Protein AF-A0A0N4XMY0-F1 (afdb_monomer)

Radius of gyration: 14.72 Å; Cα contacts (8 Å, |Δi|>4): 145; chains: 1; bounding box: 39×37×35 Å

Solvent-accessible surface area (backbone atoms only — not comparable to full-atom values): 5861 Å² total; per-residue (Å²): 85,73,49,40,78,70,62,75,38,71,77,43,34,54,68,71,56,50,54,47,48,36,72,75,73,44,93,45,56,68,55,31,48,50,52,70,39,57,55,39,26,57,60,66,52,76,47,80,48,73,47,90,55,91,67,43,34,35,41,39,36,29,46,37,76,30,60,78,46,79,50,62,38,32,90,84,42,88,88,61,20,90,58,84,89,86,85,92,67,65,89,92,55,86,89,130

Mean predicted aligned error: 4.74 Å

Secondary structure (DSSP, 8-state):
-HHHHTTSSTT-B-HHHHHHHHHHH--SHHHHHHHHHHS-BSS-EEEEEE-SSTT-EEEEEEETTEEEEEEE--SS-TTTTT----SSS-TTS---

pLDDT: mean 90.7, std 9.58, range [59.78, 98.38]

Organism: Nippostrongylus brasiliensis (NCBI:txid27835)

Nearest PDB structures (foldseek):
  6dy2-assembly2_D  TM=9.554E-01  e=3.018E-07  Cavia porcellus
  6dxz-assembly1_B  TM=9.532E-01  e=5.701E-07  Oryctolagus cuniculus
  6dxx-assembly3_F  TM=9.431E-01  e=5.701E-07  Homo sapiens
  6dxw-assembly4_D  TM=9.863E-01  e=1.223E-06  Homo sapiens
  6dxy-assembly2_D  TM=9.472E-01  e=9.481E-07  Mus musculus

Structure (mmCIF, N/CA/C/O backbone):
data_AF-A0A0N4XMY0-F1
#
_entry.id   AF-A0A0N4XMY0-F1
#
loop_
_atom_site.group_PDB
_atom_site.id
_atom_site.type_symbol
_atom_site.label_atom_id
_atom_site.label_alt_id
_atom_site.label_comp_id
_atom_site.label_asym_id
_atom_site.label_entity_id
_atom_site.label_seq_id
_atom_site.pdbx_PDB_ins_code
_atom_site.Cartn_x
_atom_site.Cartn_y
_atom_site.Cartn_z
_atom_site.occupancy
_atom_site.B_iso_or_equiv
_atom_site.auth_seq_id
_atom_site.auth_comp_id
_atom_site.auth_asym_id
_atom_site.auth_atom_id
_atom_site.pdbx_PDB_model_num
ATOM 1 N N . MET A 1 1 ? -17.313 -5.268 11.761 1.00 59.78 1 MET A N 1
ATOM 2 C CA . MET A 1 1 ? -18.652 -4.630 11.613 1.00 59.78 1 MET A CA 1
ATOM 3 C C . MET A 1 1 ? -19.471 -4.580 12.910 1.00 59.78 1 MET A C 1
ATOM 5 O O . MET A 1 1 ? -19.671 -3.475 13.388 1.00 59.78 1 MET A O 1
ATOM 9 N N . TYR A 1 2 ? -19.927 -5.696 13.511 1.00 67.69 2 TYR A N 1
ATOM 10 C CA . TYR A 1 2 ? -20.749 -5.657 14.749 1.00 67.69 2 TYR A CA 1
ATOM 11 C C . TYR A 1 2 ? -20.119 -4.804 15.866 1.00 67.69 2 TYR A C 1
ATOM 13 O O . TYR A 1 2 ? -20.758 -3.890 16.372 1.00 67.69 2 TYR A O 1
ATOM 21 N N . ARG A 1 3 ? -18.830 -5.025 16.159 1.00 67.38 3 ARG A N 1
ATOM 22 C CA . ARG A 1 3 ? -18.064 -4.267 17.164 1.00 67.38 3 ARG A CA 1
ATOM 23 C C . ARG A 1 3 ? -17.994 -2.756 16.891 1.00 67.38 3 ARG A C 1
ATOM 25 O O . ARG A 1 3 ? -18.066 -1.979 17.834 1.00 67.38 3 ARG A O 1
ATOM 32 N N . TRP A 1 4 ? -17.910 -2.334 15.628 1.00 69.06 4 TRP A N 1
ATOM 33 C CA . TRP A 1 4 ? -17.980 -0.918 15.236 1.00 69.06 4 TRP A CA 1
ATOM 34 C C . TRP A 1 4 ? -19.374 -0.338 15.503 1.00 69.06 4 TRP A C 1
ATOM 36 O O . TRP A 1 4 ? -19.501 0.702 16.139 1.00 69.06 4 TRP A O 1
ATOM 46 N N . MET A 1 5 ? -20.429 -1.067 15.121 1.00 69.12 5 MET A N 1
ATOM 47 C CA . MET A 1 5 ? -21.822 -0.658 15.345 1.00 69.12 5 MET A CA 1
ATOM 48 C C . MET A 1 5 ? -22.189 -0.565 16.837 1.00 69.12 5 MET A C 1
ATOM 50 O O . MET A 1 5 ? -23.027 0.250 17.208 1.00 69.12 5 MET A O 1
ATOM 54 N N . THR A 1 6 ? -21.550 -1.359 17.701 1.00 79.75 6 THR A N 1
ATOM 55 C CA . THR A 1 6 ? -21.694 -1.274 19.165 1.00 79.75 6 THR A CA 1
ATOM 56 C C . THR A 1 6 ? -20.688 -0.325 19.834 1.00 79.75 6 THR A C 1
ATOM 58 O O . THR A 1 6 ? -20.588 -0.333 21.058 1.00 79.75 6 THR A O 1
ATOM 61 N N . GLY A 1 7 ? -19.896 0.443 19.075 1.00 68.31 7 GLY A N 1
ATOM 62 C CA . GLY A 1 7 ? -18.907 1.388 19.617 1.00 68.31 7 GLY A CA 1
ATOM 63 C C . GLY A 1 7 ? -17.692 0.756 20.318 1.00 68.31 7 GLY A C 1
ATOM 64 O O . GLY A 1 7 ? -16.973 1.450 21.026 1.00 68.31 7 GLY A O 1
ATOM 65 N N . LEU A 1 8 ? -17.449 -0.547 20.133 1.00 69.56 8 LEU A N 1
ATOM 66 C CA . LEU A 1 8 ? -16.307 -1.287 20.700 1.00 69.56 8 LEU A CA 1
ATOM 67 C C . LEU A 1 8 ? -15.037 -1.212 19.833 1.00 69.56 8 LEU A C 1
ATOM 69 O O . LEU A 1 8 ? -13.967 -1.609 20.288 1.00 69.56 8 LEU A O 1
ATOM 73 N N . GLU A 1 9 ? -15.166 -0.766 18.583 1.00 68.69 9 GLU A N 1
ATOM 74 C CA . GLU A 1 9 ? -14.069 -0.489 17.641 1.00 68.69 9 GLU A CA 1
ATOM 75 C C . GLU A 1 9 ? -14.394 0.794 16.845 1.00 68.69 9 GLU A C 1
ATOM 77 O O . GLU A 1 9 ? -14.647 0.713 15.641 1.00 68.69 9 GLU A O 1
ATOM 82 N N . PRO A 1 10 ? -14.478 1.974 17.494 1.00 66.56 10 PRO A N 1
ATOM 83 C CA . PRO A 1 10 ? -14.894 3.214 16.829 1.00 66.56 10 PRO A CA 1
ATOM 84 C C . PRO A 1 10 ? -13.883 3.687 15.772 1.00 66.56 10 PRO A C 1
ATOM 86 O O . PRO A 1 10 ? -14.284 4.242 14.751 1.00 66.56 10 PRO A O 1
ATOM 89 N N . ASP A 1 11 ? -12.595 3.405 15.983 1.00 70.31 11 ASP A N 1
ATOM 90 C CA . ASP A 1 11 ? -11.485 3.862 15.134 1.00 70.31 11 ASP A CA 1
ATOM 91 C C . ASP A 1 11 ? -11.288 3.012 13.863 1.00 70.31 11 ASP A C 1
ATOM 93 O O . ASP A 1 11 ? -10.466 3.337 13.006 1.00 70.31 11 ASP A O 1
ATOM 97 N N . GLY A 1 12 ? -12.029 1.906 13.724 1.00 76.50 12 GLY A N 1
ATOM 98 C CA . GLY A 1 12 ? -11.943 1.029 12.559 1.00 76.50 12 GLY A CA 1
ATOM 99 C C . GLY A 1 12 ? -12.584 1.663 11.325 1.00 76.50 12 GLY A C 1
ATOM 100 O O . GLY A 1 12 ? -13.802 1.846 11.275 1.00 76.50 12 GLY A O 1
ATOM 101 N N . LYS A 1 13 ? -11.783 1.951 10.292 1.00 83.12 13 LYS A N 1
ATOM 102 C CA . LYS A 1 13 ? -12.284 2.530 9.039 1.00 83.12 13 LYS A CA 1
ATOM 103 C C . LYS A 1 13 ? -12.851 1.483 8.079 1.00 83.12 13 LYS A C 1
ATOM 105 O O . LYS A 1 13 ? -12.409 0.334 8.011 1.00 83.12 13 LYS A O 1
ATOM 110 N N . TRP A 1 14 ? -13.824 1.908 7.277 1.00 88.44 14 TRP A N 1
ATOM 111 C CA . TRP A 1 14 ? -14.270 1.153 6.108 1.00 88.44 14 TRP A CA 1
ATOM 112 C C . TRP A 1 14 ? -13.219 1.267 5.006 1.00 88.44 14 TRP A C 1
ATOM 114 O O . TRP A 1 14 ? -12.762 2.366 4.704 1.00 88.44 14 TRP A O 1
ATOM 124 N N . MET A 1 15 ? -12.857 0.144 4.388 1.00 92.38 15 MET A N 1
ATOM 125 C CA . MET A 1 15 ? -11.707 0.047 3.483 1.00 92.38 15 MET A CA 1
ATOM 126 C C . MET A 1 15 ? -11.819 1.012 2.290 1.00 92.38 15 MET A C 1
ATOM 128 O O . MET A 1 15 ? -10.862 1.705 1.970 1.00 92.38 15 MET A O 1
ATOM 132 N N . SER A 1 16 ? -13.010 1.154 1.700 1.00 91.31 16 SER A N 1
ATOM 133 C CA . SER A 1 16 ? -13.260 2.104 0.605 1.00 91.31 16 SER A CA 1
ATOM 134 C C . SER A 1 16 ? -13.186 3.577 1.028 1.00 91.31 16 SER A C 1
ATOM 136 O O . SER A 1 16 ? -12.759 4.410 0.230 1.00 91.31 16 SER A O 1
ATOM 138 N N . TRP A 1 17 ? -13.565 3.917 2.266 1.00 93.31 17 TRP A N 1
ATOM 139 C CA . TRP A 1 17 ? -13.371 5.271 2.799 1.00 93.31 17 TRP A CA 1
ATOM 140 C C . TRP A 1 17 ? -11.906 5.541 3.126 1.00 93.31 17 TRP A C 1
ATOM 142 O O . TRP A 1 17 ? -11.426 6.609 2.771 1.00 93.31 17 TRP A O 1
ATOM 152 N N . LEU A 1 18 ? -11.179 4.561 3.670 1.00 94.38 18 LEU A N 1
ATOM 153 C CA . LEU A 1 18 ? -9.733 4.667 3.856 1.00 94.38 18 LEU A CA 1
ATOM 154 C C . LEU A 1 18 ? -9.019 4.900 2.513 1.00 94.38 18 LEU A C 1
ATOM 156 O O . LEU A 1 18 ? -8.236 5.834 2.404 1.00 94.38 18 LEU A O 1
ATOM 160 N N . THR A 1 19 ? -9.342 4.137 1.459 1.00 96.00 19 THR A N 1
ATOM 161 C CA . THR A 1 19 ? -8.796 4.385 0.109 1.00 96.00 19 THR A CA 1
ATOM 162 C C . THR A 1 19 ? -9.142 5.783 -0.407 1.00 96.00 19 THR A C 1
ATOM 164 O O . THR A 1 19 ? -8.288 6.447 -0.990 1.00 96.00 19 THR A O 1
ATOM 167 N N . ARG A 1 20 ? -10.378 6.251 -0.190 1.00 97.06 20 ARG A N 1
ATOM 168 C CA . ARG A 1 20 ? -10.794 7.605 -0.576 1.00 97.06 20 ARG A CA 1
ATOM 169 C C . ARG A 1 20 ? -9.962 8.669 0.143 1.00 97.06 20 ARG A C 1
ATOM 171 O O . ARG A 1 20 ? -9.419 9.540 -0.521 1.00 97.06 20 ARG A O 1
ATOM 178 N N . GLU A 1 21 ? -9.839 8.587 1.465 1.00 96.19 21 GLU A N 1
ATOM 179 C CA . GLU A 1 21 ? -9.043 9.525 2.264 1.00 96.19 21 GLU A CA 1
ATOM 180 C C . GLU A 1 21 ? -7.566 9.497 1.856 1.00 96.19 21 GLU A C 1
ATOM 182 O O . GLU A 1 21 ? -6.964 10.558 1.714 1.00 96.19 21 GLU A O 1
ATOM 187 N N . THR A 1 22 ? -7.002 8.311 1.578 1.00 97.25 22 THR A N 1
ATOM 188 C CA . THR A 1 22 ? -5.643 8.177 1.035 1.00 97.25 22 THR A CA 1
ATOM 189 C C . THR A 1 22 ? -5.461 9.024 -0.226 1.00 97.25 22 THR A C 1
ATOM 191 O O . THR A 1 22 ? -4.499 9.781 -0.321 1.00 97.25 22 THR A O 1
ATOM 194 N N . LEU A 1 23 ? -6.388 8.902 -1.182 1.00 97.06 23 LEU A N 1
ATOM 195 C CA . LEU A 1 23 ? -6.332 9.588 -2.476 1.00 97.06 23 LEU A CA 1
ATOM 196 C C . LEU A 1 23 ? -6.710 11.079 -2.400 1.00 97.06 23 LEU A C 1
ATOM 198 O O . LEU A 1 23 ? -6.316 11.844 -3.274 1.00 97.06 23 LEU A O 1
ATOM 202 N N . GLU A 1 24 ? -7.478 11.495 -1.389 1.00 97.88 24 GLU A N 1
ATOM 203 C CA . GLU A 1 24 ? -7.876 12.896 -1.182 1.00 97.88 24 GLU A CA 1
ATOM 204 C C . GLU A 1 24 ? -6.849 13.712 -0.376 1.00 97.88 24 GLU A C 1
ATOM 206 O O . GLU A 1 24 ? -6.813 14.933 -0.528 1.00 97.88 24 GLU A O 1
ATOM 211 N N . GLN A 1 25 ? -6.050 13.083 0.498 1.00 9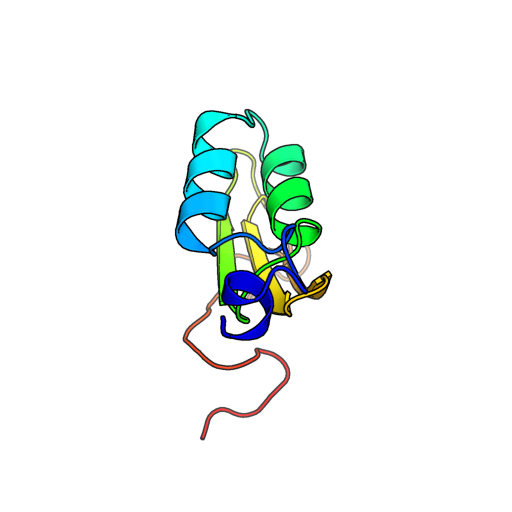7.69 25 GLN A N 1
ATOM 212 C CA . GLN A 1 25 ? -5.259 13.797 1.517 1.00 97.69 25 GLN A CA 1
ATOM 213 C C . GLN A 1 25 ? -3.734 13.673 1.373 1.00 97.69 25 GLN A C 1
ATOM 215 O O . GLN A 1 25 ? -3.022 14.567 1.832 1.00 97.69 25 GLN A O 1
ATOM 220 N N . PHE A 1 26 ? -3.215 12.609 0.752 1.00 97.62 26 PHE A N 1
ATOM 221 C CA . PHE A 1 26 ? -1.771 12.345 0.692 1.00 97.62 26 PHE A CA 1
ATOM 222 C C . PHE A 1 26 ? -1.224 12.523 -0.725 1.00 97.62 26 PHE A C 1
ATOM 224 O O . PHE A 1 26 ? -1.836 12.097 -1.701 1.00 97.62 26 PHE A O 1
ATOM 231 N N . ASN A 1 27 ? -0.056 13.162 -0.836 1.00 96.69 27 ASN A N 1
ATOM 232 C CA . ASN A 1 27 ? 0.481 13.626 -2.121 1.00 96.69 27 ASN A CA 1
ATOM 233 C C . ASN A 1 27 ? 1.676 12.799 -2.615 1.00 96.69 27 ASN A C 1
ATOM 235 O O . ASN A 1 27 ? 2.088 12.944 -3.766 1.00 96.69 27 ASN A O 1
ATOM 239 N N . THR A 1 28 ? 2.242 11.934 -1.771 1.00 97.88 28 THR A N 1
ATOM 240 C CA . THR A 1 28 ? 3.364 11.060 -2.132 1.00 97.88 28 THR A CA 1
ATOM 241 C C . THR A 1 28 ? 3.016 9.583 -1.966 1.00 97.88 28 THR A C 1
ATOM 243 O O . THR A 1 28 ? 2.226 9.197 -1.102 1.00 97.88 28 THR A O 1
ATOM 246 N N . TYR A 1 29 ? 3.660 8.728 -2.767 1.00 97.88 29 TYR A N 1
ATOM 247 C CA . TYR A 1 29 ? 3.536 7.271 -2.652 1.00 97.88 29 TYR A CA 1
ATOM 248 C C . TYR A 1 29 ? 3.903 6.765 -1.248 1.00 97.88 29 TYR A C 1
ATOM 250 O O . TYR A 1 29 ? 3.229 5.881 -0.728 1.00 97.88 29 TYR A O 1
ATOM 258 N N . ALA A 1 30 ? 4.934 7.342 -0.619 1.00 97.88 30 ALA A N 1
ATOM 259 C CA . ALA A 1 30 ? 5.377 6.954 0.719 1.00 97.88 30 ALA A CA 1
ATOM 260 C C . ALA A 1 30 ? 4.310 7.236 1.791 1.00 97.88 30 ALA A C 1
ATOM 262 O O . ALA A 1 30 ? 3.952 6.328 2.537 1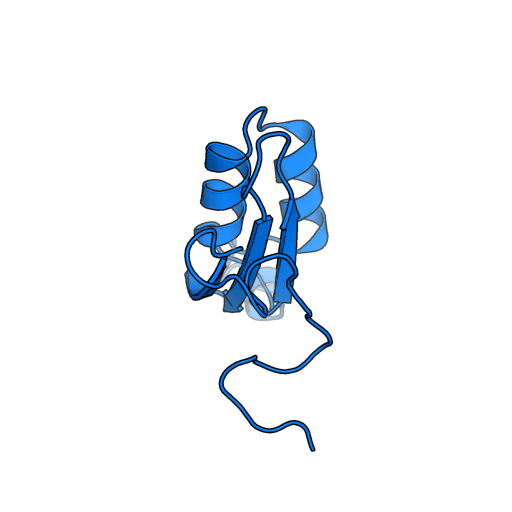.00 97.88 30 ALA A O 1
ATOM 263 N N . GLU A 1 31 ? 3.753 8.449 1.822 1.00 97.88 31 GLU A N 1
ATOM 264 C CA . GLU A 1 31 ? 2.696 8.819 2.773 1.00 97.88 31 GLU A CA 1
ATOM 265 C C . GLU A 1 31 ? 1.412 8.008 2.543 1.00 97.88 31 GLU A C 1
ATOM 267 O O . GLU A 1 31 ? 0.827 7.473 3.486 1.00 97.88 31 GLU A O 1
ATOM 272 N N . ALA A 1 32 ? 0.989 7.870 1.280 1.00 98.12 32 ALA A N 1
ATOM 273 C CA . ALA A 1 32 ? -0.199 7.104 0.914 1.00 98.12 32 ALA A CA 1
ATOM 274 C C . ALA A 1 32 ? -0.067 5.630 1.328 1.00 98.12 32 ALA A C 1
ATOM 276 O O . ALA A 1 32 ? -0.999 5.044 1.885 1.00 98.12 32 ALA A O 1
ATOM 277 N N . LYS A 1 33 ? 1.117 5.045 1.109 1.00 97.69 33 LYS A N 1
ATOM 278 C CA . LYS A 1 33 ? 1.472 3.696 1.550 1.00 97.69 33 LYS A CA 1
ATOM 279 C C . LYS A 1 33 ? 1.437 3.571 3.068 1.00 97.69 33 LYS A C 1
ATOM 281 O O . LYS A 1 33 ? 0.812 2.644 3.570 1.00 97.69 33 LYS A O 1
ATOM 286 N N . GLU A 1 34 ? 2.062 4.492 3.797 1.00 96.81 34 GLU A N 1
ATOM 287 C CA . GLU A 1 34 ? 2.095 4.465 5.261 1.00 96.81 34 GLU A CA 1
ATOM 288 C C . GLU A 1 34 ? 0.682 4.566 5.862 1.00 96.81 34 GLU A C 1
ATOM 290 O O . GLU A 1 34 ? 0.326 3.787 6.752 1.00 96.81 34 GLU A O 1
ATOM 295 N N . HIS A 1 35 ? -0.173 5.435 5.308 1.00 95.81 35 HIS A N 1
ATOM 296 C CA . HIS A 1 35 ? -1.572 5.544 5.722 1.00 95.81 35 HIS A CA 1
ATOM 297 C C . HIS A 1 35 ? -2.368 4.258 5.449 1.00 95.81 35 HIS A C 1
ATOM 299 O O . HIS A 1 35 ? -3.111 3.789 6.319 1.00 95.81 35 HIS A O 1
ATOM 305 N N . LEU A 1 36 ? -2.180 3.645 4.274 1.00 96.19 36 LEU A N 1
ATOM 306 C CA . LEU A 1 36 ? -2.811 2.369 3.922 1.00 96.19 36 LEU A CA 1
ATOM 307 C C . LEU A 1 36 ? -2.266 1.183 4.729 1.00 96.19 36 LEU A C 1
ATOM 309 O O . LEU A 1 36 ? -3.011 0.228 4.942 1.00 96.19 36 LEU A O 1
ATOM 313 N N . MET A 1 37 ? -1.017 1.226 5.203 1.00 95.44 37 MET A N 1
ATOM 314 C CA . MET A 1 37 ? -0.386 0.154 5.987 1.00 95.44 37 MET A CA 1
ATOM 315 C C . MET A 1 37 ? -0.821 0.132 7.457 1.00 95.44 37 MET A C 1
ATOM 317 O O . MET A 1 37 ? -0.998 -0.952 8.018 1.00 95.44 37 MET A O 1
ATOM 321 N N . ASN A 1 38 ? -0.994 1.311 8.063 1.00 93.19 38 ASN A N 1
ATOM 322 C CA . ASN A 1 38 ? -1.077 1.460 9.520 1.00 93.19 38 ASN A CA 1
ATOM 323 C C . ASN A 1 38 ? -2.477 1.822 10.051 1.00 93.19 38 ASN A C 1
ATOM 325 O O . ASN A 1 38 ? -2.735 1.655 11.241 1.00 93.19 38 ASN A O 1
ATOM 329 N N . THR A 1 39 ? -3.404 2.293 9.208 1.00 91.94 39 THR A N 1
ATOM 330 C CA . THR A 1 39 ? -4.752 2.678 9.673 1.00 91.94 39 THR A CA 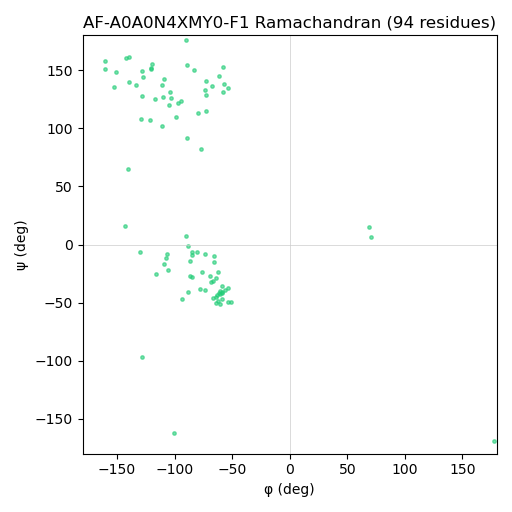1
ATOM 331 C C . THR A 1 39 ? -5.612 1.447 10.015 1.00 91.94 39 THR A C 1
ATOM 333 O O . THR A 1 39 ? -5.730 0.553 9.165 1.00 91.94 39 THR A O 1
ATOM 336 N N . PRO A 1 40 ? -6.240 1.365 11.208 1.00 90.50 40 PRO A N 1
ATOM 337 C CA . PRO A 1 40 ? -7.144 0.269 11.556 1.00 90.50 40 PRO A CA 1
ATOM 338 C C . PRO A 1 40 ? -8.373 0.188 10.642 1.00 90.50 40 PRO A C 1
ATOM 340 O O . PRO A 1 40 ? -8.916 1.206 10.209 1.00 90.50 40 PRO A O 1
ATOM 343 N N . MET A 1 41 ? -8.840 -1.030 10.359 1.00 88.81 41 MET A N 1
ATOM 344 C CA . MET A 1 41 ? -9.941 -1.275 9.419 1.00 88.81 41 MET A CA 1
ATOM 345 C C . MET A 1 41 ? -10.883 -2.403 9.843 1.00 88.81 41 MET A C 1
ATOM 347 O O . MET A 1 41 ? -10.542 -3.266 10.646 1.00 88.81 41 MET A O 1
ATOM 351 N N . LEU A 1 42 ? -12.088 -2.405 9.270 1.00 87.19 42 LEU A N 1
ATOM 352 C CA . LEU A 1 42 ? -13.190 -3.279 9.691 1.00 87.19 42 LEU A CA 1
ATOM 353 C C . LEU A 1 42 ? -13.201 -4.689 9.076 1.00 87.19 42 LEU A C 1
ATOM 355 O O . LEU A 1 42 ? -14.030 -5.507 9.489 1.00 87.19 42 LEU A O 1
ATOM 359 N N . SER A 1 43 ? -12.341 -4.961 8.092 1.00 87.94 43 SER A N 1
ATOM 360 C CA . SER A 1 43 ? -12.190 -6.250 7.400 1.00 87.94 43 SER A CA 1
ATOM 361 C C . SER A 1 43 ? -10.827 -6.312 6.699 1.00 87.94 43 SER A C 1
ATOM 363 O O . SER A 1 43 ? -10.356 -5.261 6.266 1.00 87.94 43 SER A O 1
ATOM 365 N N . PRO A 1 44 ? -10.224 -7.503 6.518 1.00 92.31 44 PRO A N 1
ATOM 366 C CA . PRO A 1 44 ? -9.052 -7.675 5.663 1.00 92.31 44 PRO A CA 1
ATOM 367 C C . PRO A 1 44 ? -9.282 -7.237 4.210 1.00 92.31 44 PRO A C 1
ATOM 369 O O . PRO A 1 44 ? -10.415 -7.289 3.717 1.00 92.31 44 PRO A O 1
ATOM 372 N N . VAL A 1 45 ? -8.206 -6.823 3.533 1.00 95.00 45 VAL A N 1
ATOM 373 C CA . VAL A 1 45 ? -8.190 -6.385 2.124 1.00 95.00 45 VAL A CA 1
ATOM 374 C C . VAL A 1 45 ? -6.766 -6.446 1.553 1.00 95.00 45 VAL A C 1
ATOM 376 O O . VAL A 1 45 ? -5.792 -6.377 2.301 1.00 95.00 45 VAL A O 1
ATOM 379 N N . TYR A 1 46 ? -6.636 -6.517 0.229 1.00 97.31 46 TYR A N 1
ATOM 380 C CA . TYR A 1 46 ? -5.370 -6.292 -0.472 1.00 97.31 46 TYR A CA 1
ATOM 381 C C . TYR A 1 46 ? -5.410 -4.917 -1.147 1.00 97.31 46 TYR A C 1
ATOM 383 O O . TYR A 1 46 ? -6.273 -4.671 -1.993 1.00 97.31 46 TYR A O 1
ATOM 391 N N . TYR A 1 47 ? -4.497 -4.012 -0.790 1.00 97.50 47 TYR A 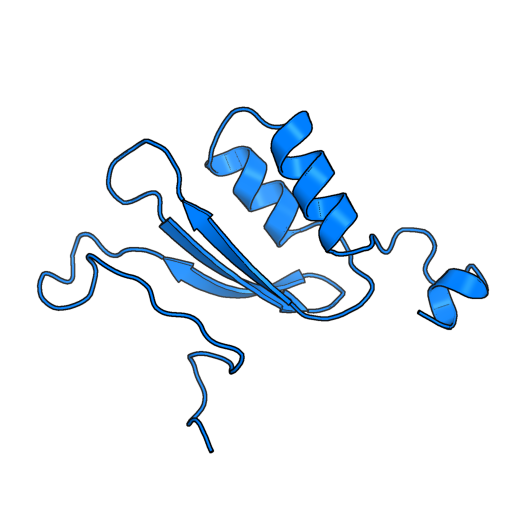N 1
ATOM 392 C CA . TYR A 1 47 ? -4.325 -2.751 -1.519 1.00 97.50 47 TYR A CA 1
ATOM 393 C C . TYR A 1 47 ? -3.180 -2.875 -2.518 1.00 97.50 47 TYR A C 1
ATOM 395 O O . TYR A 1 47 ? -2.042 -3.124 -2.129 1.00 97.50 47 TYR A O 1
ATOM 403 N N . ILE A 1 48 ? -3.473 -2.652 -3.798 1.00 98.19 48 ILE A N 1
ATOM 404 C CA . ILE A 1 48 ? -2.467 -2.550 -4.855 1.00 98.19 48 ILE A CA 1
ATOM 405 C C . ILE A 1 48 ? -2.215 -1.061 -5.100 1.00 98.19 48 ILE A C 1
ATOM 407 O O . ILE A 1 48 ? -3.092 -0.356 -5.598 1.00 98.19 48 ILE A O 1
ATOM 411 N N . LEU A 1 49 ? -1.033 -0.577 -4.715 1.00 98.38 49 LEU A N 1
ATOM 412 C CA . LEU A 1 49 ? -0.654 0.834 -4.789 1.00 98.38 49 LEU A CA 1
ATOM 413 C C . LEU A 1 49 ? 0.531 1.015 -5.743 1.00 98.38 49 LEU A C 1
ATOM 415 O O . LEU A 1 49 ? 1.586 0.410 -5.550 1.00 98.38 49 LEU A O 1
ATOM 419 N N . GLY A 1 50 ? 0.364 1.886 -6.738 1.00 98.06 50 GLY A N 1
ATOM 420 C CA . GLY A 1 50 ? 1.434 2.371 -7.611 1.00 98.06 50 GLY A CA 1
ATOM 421 C C . GLY A 1 50 ? 1.757 3.837 -7.326 1.00 98.06 50 GLY A C 1
ATOM 422 O O . GLY A 1 50 ? 0.856 4.622 -7.035 1.00 98.06 50 GLY A O 1
ATOM 423 N N . GLY A 1 51 ? 3.036 4.193 -7.398 1.00 97.75 51 GLY A N 1
ATOM 424 C CA . GLY A 1 51 ? 3.514 5.573 -7.389 1.00 97.75 51 GLY A CA 1
ATOM 425 C C . GLY A 1 51 ? 3.857 6.079 -8.791 1.00 97.75 51 GLY A C 1
ATOM 426 O O . GLY A 1 51 ? 3.432 5.513 -9.799 1.00 97.75 51 GLY A O 1
ATOM 427 N N . VAL A 1 52 ? 4.630 7.163 -8.851 1.00 97.44 52 VAL A N 1
ATOM 428 C CA . VAL A 1 52 ? 5.027 7.830 -10.107 1.00 97.44 52 VAL A CA 1
ATOM 429 C C . VAL A 1 52 ? 6.486 7.573 -10.477 1.00 97.44 52 VAL A C 1
ATOM 431 O O . VAL A 1 52 ? 6.853 7.696 -11.646 1.00 97.44 52 VAL A O 1
ATOM 434 N N . ASN A 1 53 ? 7.326 7.209 -9.506 1.00 97.12 53 ASN A N 1
ATOM 435 C CA . ASN A 1 53 ? 8.735 6.920 -9.737 1.00 97.12 53 ASN A CA 1
ATOM 436 C C . ASN A 1 53 ? 8.948 5.433 -10.084 1.00 97.12 53 ASN A C 1
ATOM 438 O O . ASN A 1 53 ? 8.175 4.569 -9.661 1.00 97.12 53 ASN A O 1
ATOM 442 N N . PRO A 1 54 ? 10.026 5.085 -10.814 1.00 96.06 54 PRO A N 1
ATOM 443 C CA . PRO A 1 54 ? 10.364 3.692 -11.081 1.00 96.06 54 PRO A CA 1
ATOM 444 C C . PRO A 1 54 ? 10.466 2.870 -9.789 1.00 96.06 54 PRO A C 1
ATOM 446 O O . PRO A 1 54 ? 11.138 3.284 -8.846 1.00 96.06 54 PRO A O 1
ATOM 449 N N . TRP A 1 55 ? 9.867 1.676 -9.796 1.00 95.88 55 TRP A N 1
ATOM 450 C CA . TRP A 1 55 ? 9.824 0.727 -8.669 1.00 95.88 55 TRP A CA 1
ATOM 451 C C . TRP A 1 55 ? 8.941 1.153 -7.477 1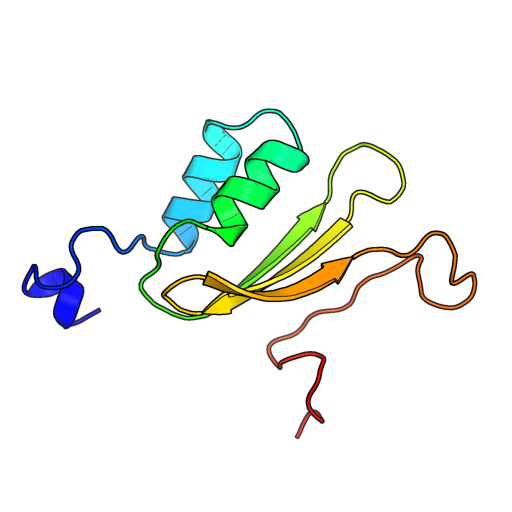.00 95.88 55 TRP A C 1
ATOM 453 O O . TRP A 1 55 ? 8.868 0.428 -6.486 1.00 95.88 55 TRP A O 1
ATOM 463 N N . GLU A 1 56 ? 8.179 2.248 -7.584 1.00 97.69 56 GLU A N 1
ATOM 464 C CA . GLU A 1 56 ? 7.062 2.531 -6.673 1.00 97.69 56 GLU A CA 1
ATOM 465 C C . GLU A 1 56 ? 5.840 1.678 -7.041 1.00 97.69 56 GLU A C 1
ATOM 467 O O . GLU A 1 56 ? 4.921 2.117 -7.729 1.00 97.69 56 GLU A O 1
ATOM 472 N N . GLY A 1 57 ? 5.827 0.430 -6.584 1.00 97.81 57 GLY A N 1
ATOM 473 C CA . GLY A 1 57 ? 4.663 -0.444 -6.692 1.00 97.81 57 GLY A CA 1
ATOM 474 C C . GLY A 1 57 ? 4.659 -1.467 -5.570 1.00 97.81 57 GLY A C 1
ATOM 475 O O . GLY A 1 57 ? 5.702 -2.043 -5.255 1.00 97.81 57 GLY A O 1
ATOM 476 N N . THR A 1 58 ? 3.503 -1.678 -4.944 1.00 98.06 58 THR A N 1
ATOM 477 C CA . THR A 1 58 ? 3.367 -2.609 -3.823 1.00 98.06 58 THR A CA 1
ATOM 478 C C . THR A 1 58 ? 1.971 -3.219 -3.728 1.00 98.06 58 THR A C 1
ATOM 480 O O . THR A 1 58 ? 0.975 -2.579 -4.065 1.00 98.06 58 THR A O 1
ATOM 483 N N . ILE A 1 59 ? 1.917 -4.457 -3.240 1.00 98.19 59 ILE A N 1
ATOM 484 C CA . ILE A 1 59 ? 0.716 -5.092 -2.702 1.00 98.19 59 ILE A CA 1
ATOM 485 C C . ILE A 1 59 ? 0.846 -5.068 -1.180 1.00 98.19 59 ILE A C 1
ATOM 487 O O . ILE A 1 59 ? 1.856 -5.510 -0.626 1.00 98.19 59 ILE A O 1
ATOM 491 N N . ILE A 1 60 ? -0.177 -4.529 -0.524 1.00 97.69 60 ILE A N 1
ATOM 492 C CA . ILE A 1 60 ? -0.294 -4.419 0.927 1.00 97.69 60 ILE A CA 1
ATOM 493 C C . ILE A 1 60 ? -1.402 -5.377 1.369 1.00 97.69 60 ILE A C 1
ATOM 495 O O . ILE A 1 60 ? -2.587 -5.064 1.219 1.00 97.69 60 ILE A O 1
ATOM 499 N N . THR A 1 61 ? -1.030 -6.537 1.907 1.00 96.94 61 THR A N 1
ATOM 500 C CA . THR A 1 61 ? -1.974 -7.483 2.515 1.00 96.94 61 THR A CA 1
ATOM 501 C C . THR A 1 61 ? -2.305 -6.994 3.918 1.00 96.94 61 THR A C 1
ATOM 503 O O . THR A 1 61 ? -1.434 -6.935 4.789 1.00 96.94 61 THR A O 1
ATOM 506 N N . ARG A 1 62 ? -3.556 -6.585 4.140 1.00 94.62 62 ARG A N 1
ATOM 507 C CA . ARG A 1 62 ? -4.004 -5.928 5.373 1.00 94.62 62 ARG A CA 1
ATOM 508 C C . ARG A 1 62 ? -4.914 -6.825 6.200 1.00 94.62 62 ARG A C 1
ATOM 510 O O . ARG A 1 62 ? -5.969 -7.230 5.721 1.00 94.62 62 ARG A O 1
ATOM 517 N N . SER A 1 63 ? -4.578 -7.004 7.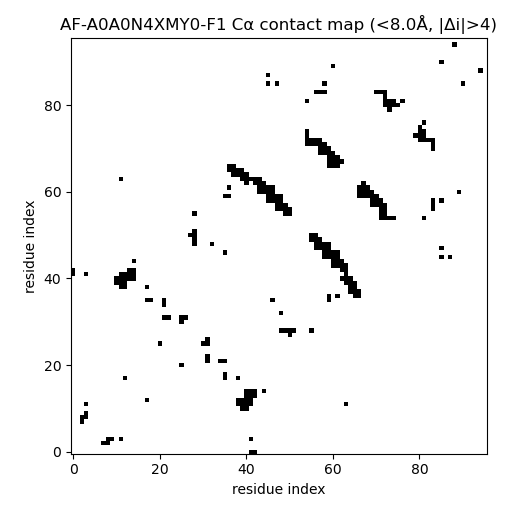476 1.00 90.19 63 SER A N 1
ATOM 518 C CA . SER A 1 63 ? -5.531 -7.379 8.525 1.00 90.19 63 SER A CA 1
ATOM 519 C C . SER A 1 63 ? -6.136 -6.135 9.190 1.00 90.19 63 SER A C 1
ATOM 521 O O . SER A 1 63 ? -5.749 -4.992 8.913 1.00 90.19 63 SER A O 1
ATOM 523 N N . LEU A 1 64 ? -7.089 -6.350 10.107 1.00 85.50 64 LEU A N 1
ATOM 524 C CA . LEU A 1 64 ? -7.799 -5.277 10.816 1.00 85.50 64 LEU A CA 1
ATOM 525 C C . LEU A 1 64 ? -6.852 -4.281 11.507 1.00 85.50 64 LEU A C 1
ATOM 527 O O . LEU A 1 64 ? -7.117 -3.080 11.491 1.00 85.50 64 LEU A O 1
ATOM 531 N N . ASN A 1 65 ? -5.739 -4.770 12.064 1.00 78.62 65 ASN A N 1
ATOM 532 C CA . ASN A 1 65 ? -4.848 -3.992 12.932 1.00 78.62 65 ASN A CA 1
ATOM 533 C C . ASN A 1 65 ? -3.519 -3.582 12.276 1.00 78.62 65 ASN A C 1
ATOM 535 O O . ASN A 1 65 ? -2.774 -2.818 12.880 1.00 78.62 65 ASN A O 1
ATOM 539 N N . GLY A 1 66 ? -3.192 -4.080 11.080 1.00 85.06 66 GLY A N 1
ATOM 540 C CA . GLY A 1 66 ? -1.911 -3.777 10.441 1.00 85.06 66 GLY A CA 1
ATOM 541 C C . GLY A 1 66 ? -1.695 -4.489 9.110 1.00 85.06 66 GLY A C 1
ATOM 542 O O . GLY A 1 66 ? -2.626 -5.046 8.525 1.00 85.06 66 GLY A O 1
ATOM 543 N N . THR A 1 67 ? -0.462 -4.426 8.618 1.00 92.94 67 THR A N 1
ATOM 544 C CA . THR A 1 67 ? -0.021 -5.098 7.389 1.00 92.94 67 THR A CA 1
ATOM 545 C C . THR A 1 67 ? 0.595 -6.448 7.734 1.00 92.94 67 THR A C 1
ATOM 547 O O . THR A 1 67 ? 1.558 -6.495 8.496 1.00 92.94 67 THR A O 1
ATOM 550 N N . ASP A 1 68 ? 0.059 -7.520 7.156 1.00 93.38 68 ASP A N 1
ATOM 551 C CA . ASP A 1 68 ? 0.512 -8.894 7.401 1.00 93.38 68 ASP A CA 1
ATOM 552 C C . ASP A 1 68 ? 1.650 -9.274 6.441 1.00 93.38 68 ASP A C 1
ATOM 554 O O . ASP A 1 68 ? 2.642 -9.880 6.843 1.00 93.38 68 ASP A O 1
ATOM 558 N N . LEU A 1 69 ? 1.526 -8.868 5.172 1.00 95.56 69 LEU A N 1
ATOM 559 C CA . LEU A 1 69 ? 2.523 -9.070 4.123 1.00 95.56 69 LEU A CA 1
ATOM 560 C C . LEU A 1 69 ? 2.625 -7.817 3.247 1.00 95.56 69 LEU A C 1
ATOM 562 O O . LEU A 1 69 ? 1.622 -7.182 2.916 1.00 95.56 69 LEU A O 1
ATOM 566 N N . LEU A 1 70 ? 3.854 -7.468 2.866 1.00 96.69 70 LEU A N 1
ATOM 567 C CA . LEU A 1 70 ? 4.150 -6.349 1.981 1.00 96.69 70 LEU A CA 1
ATOM 568 C C . LEU A 1 70 ? 5.060 -6.810 0.843 1.00 96.69 70 LEU A C 1
ATOM 570 O O . LEU A 1 70 ? 6.262 -7.004 1.036 1.00 96.69 70 LEU A O 1
ATOM 574 N N . THR A 1 71 ? 4.501 -6.908 -0.356 1.00 96.62 71 THR A N 1
ATOM 575 C CA . THR A 1 71 ? 5.250 -7.279 -1.561 1.00 96.62 71 THR A CA 1
ATOM 576 C C . THR A 1 71 ? 5.497 -6.027 -2.389 1.00 96.62 71 THR A C 1
ATOM 578 O O . THR A 1 71 ? 4.586 -5.231 -2.608 1.00 96.62 71 THR A O 1
ATOM 581 N N . ASN A 1 72 ? 6.735 -5.808 -2.826 1.00 97.12 72 ASN A N 1
ATOM 582 C CA . ASN A 1 72 ? 7.145 -4.619 -3.578 1.00 97.12 72 ASN A CA 1
ATOM 583 C C . ASN A 1 72 ? 7.678 -5.030 -4.952 1.00 97.12 72 ASN A C 1
ATOM 585 O O . ASN A 1 72 ? 8.191 -6.139 -5.101 1.00 97.12 72 ASN A O 1
ATOM 589 N N . LEU A 1 73 ? 7.615 -4.122 -5.928 1.00 96.94 73 LEU A N 1
ATOM 590 C CA . LEU A 1 73 ? 8.418 -4.242 -7.144 1.00 96.94 73 LEU A CA 1
ATOM 591 C C . LEU A 1 73 ? 9.905 -4.330 -6.768 1.00 96.94 73 LEU A C 1
ATOM 593 O O . LEU A 1 73 ? 10.383 -3.598 -5.899 1.00 96.94 73 LEU A O 1
ATOM 597 N N . ASP A 1 74 ? 10.640 -5.212 -7.438 1.00 95.62 74 ASP A N 1
ATOM 598 C CA . ASP A 1 74 ? 12.033 -5.523 -7.117 1.00 95.62 74 ASP A CA 1
ATOM 599 C C . ASP A 1 74 ? 12.947 -5.236 -8.311 1.00 95.62 74 ASP A C 1
ATOM 601 O O . ASP A 1 74 ? 13.004 -5.981 -9.289 1.00 95.62 74 ASP A O 1
ATOM 605 N N . LYS A 1 75 ? 13.727 -4.159 -8.191 1.00 93.50 75 LYS A N 1
ATOM 606 C CA . LYS A 1 75 ? 14.725 -3.751 -9.188 1.00 93.50 75 LYS A CA 1
ATOM 607 C C . LYS A 1 75 ? 15.835 -4.788 -9.396 1.00 93.50 75 LYS A C 1
ATOM 609 O O . LYS A 1 75 ? 16.490 -4.774 -10.438 1.00 93.50 75 LYS A O 1
ATOM 614 N N . THR A 1 76 ? 16.095 -5.646 -8.411 1.00 93.88 76 THR A N 1
ATOM 615 C CA . THR A 1 76 ? 17.190 -6.625 -8.444 1.00 93.88 76 THR A CA 1
ATOM 616 C C . THR A 1 76 ? 16.798 -7.921 -9.16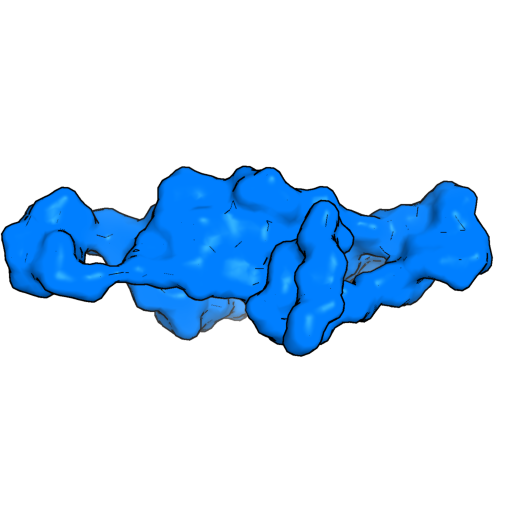0 1.00 93.88 76 THR A C 1
ATOM 618 O O . THR A 1 76 ? 17.645 -8.553 -9.794 1.00 93.88 76 THR A O 1
ATOM 621 N N . ASN A 1 77 ? 15.511 -8.279 -9.157 1.00 91.31 77 ASN A N 1
ATOM 622 C CA . ASN A 1 77 ? 14.985 -9.447 -9.857 1.00 91.31 77 ASN A CA 1
ATOM 623 C C . ASN A 1 77 ? 14.570 -9.111 -11.300 1.00 91.31 77 ASN A C 1
ATOM 625 O O . ASN A 1 77 ? 13.420 -8.787 -11.601 1.00 91.31 77 ASN A O 1
ATOM 629 N N . SER A 1 78 ? 15.511 -9.284 -12.228 1.00 84.31 78 SER A N 1
ATOM 630 C CA . SER A 1 78 ? 15.316 -9.028 -13.662 1.00 84.31 78 SER A CA 1
ATOM 631 C C . SER A 1 78 ? 14.309 -9.944 -14.373 1.00 84.31 78 SER A C 1
ATOM 633 O O . SER A 1 78 ? 13.964 -9.668 -15.521 1.00 84.31 78 SER A O 1
ATOM 635 N N . LYS A 1 79 ? 13.830 -11.027 -13.739 1.00 87.50 79 LYS A N 1
ATOM 636 C CA . LYS A 1 79 ? 12.861 -11.959 -14.344 1.00 87.50 79 LYS A CA 1
ATOM 637 C C . LYS A 1 79 ? 11.417 -11.607 -13.997 1.00 87.50 79 LYS A C 1
ATOM 639 O O . LYS A 1 79 ? 10.574 -11.585 -14.890 1.00 87.50 79 LYS A O 1
ATOM 644 N N . THR A 1 80 ? 11.136 -11.343 -12.720 1.00 90.31 80 THR A N 1
ATOM 645 C CA . THR A 1 80 ? 9.760 -11.166 -12.217 1.00 90.31 80 THR A CA 1
ATOM 646 C C . THR A 1 80 ? 9.546 -9.912 -11.374 1.00 90.31 80 THR A C 1
ATOM 648 O O . THR A 1 80 ? 8.408 -9.610 -11.049 1.00 90.31 80 THR A O 1
ATOM 651 N N . GLY A 1 81 ? 10.589 -9.150 -11.033 1.00 92.50 81 GLY 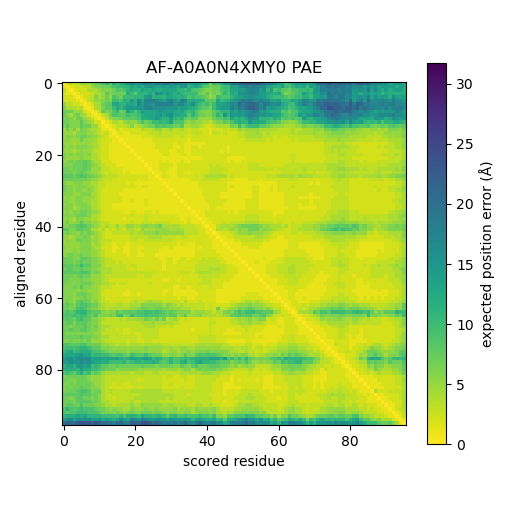A N 1
ATOM 652 C CA . GLY A 1 81 ? 10.459 -7.980 -10.155 1.00 92.50 81 GLY A CA 1
ATOM 653 C C . GLY A 1 81 ? 9.808 -6.747 -10.796 1.00 92.50 81 GLY A C 1
ATOM 654 O O . GLY A 1 81 ? 9.525 -5.778 -10.096 1.00 92.50 81 GLY A O 1
ATOM 655 N N . TRP A 1 82 ? 9.562 -6.771 -12.112 1.00 94.69 82 TRP A N 1
ATOM 656 C CA . TRP A 1 82 ? 8.976 -5.667 -12.886 1.00 94.69 82 TRP A CA 1
ATOM 657 C C . TRP A 1 82 ? 7.439 -5.621 -12.862 1.00 94.69 82 TRP A C 1
ATOM 659 O O . TRP A 1 82 ? 6.860 -4.660 -13.367 1.00 94.69 82 TRP A O 1
ATOM 669 N N . TYR A 1 83 ? 6.776 -6.623 -12.280 1.00 95.69 83 TYR A N 1
ATOM 670 C CA . TYR A 1 83 ? 5.326 -6.648 -12.098 1.00 95.69 83 TYR A CA 1
ATOM 671 C C . TYR A 1 83 ? 4.950 -7.216 -10.730 1.00 95.69 83 TYR A C 1
ATOM 673 O O . TYR A 1 83 ? 5.729 -7.912 -10.085 1.00 95.69 83 TYR A O 1
ATOM 681 N N . LEU A 1 84 ? 3.719 -6.930 -10.314 1.00 96.38 84 LEU A N 1
ATOM 682 C CA . LEU A 1 84 ? 3.060 -7.542 -9.169 1.00 96.38 84 LEU A CA 1
ATOM 683 C C . LEU A 1 84 ? 1.699 -8.070 -9.627 1.00 96.38 84 LEU A C 1
ATOM 685 O O . LEU A 1 84 ? 1.056 -7.456 -10.478 1.00 96.38 84 LEU A O 1
ATOM 689 N N . LEU A 1 85 ? 1.272 -9.203 -9.075 1.00 95.00 85 LEU A N 1
ATOM 690 C CA . LEU A 1 85 ? -0.038 -9.796 -9.330 1.00 95.00 85 LEU A CA 1
ATOM 691 C C . LEU A 1 85 ? -0.714 -10.095 -7.995 1.00 95.00 85 LEU A C 1
ATOM 693 O O . LEU A 1 85 ? -0.135 -10.776 -7.153 1.00 95.00 85 LEU A O 1
ATOM 697 N N . GLU A 1 86 ? -1.940 -9.607 -7.848 1.00 96.69 86 GLU A N 1
ATOM 698 C CA . GLU A 1 86 ? -2.842 -9.932 -6.749 1.00 96.69 86 GLU A CA 1
ATOM 699 C C .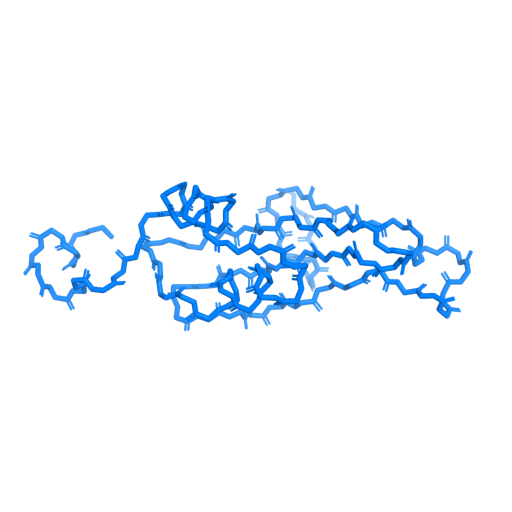 GLU A 1 86 ? -4.189 -10.367 -7.330 1.00 96.69 86 GLU A C 1
ATOM 701 O O . GLU A 1 86 ? -4.583 -9.913 -8.407 1.00 96.69 86 GLU A O 1
ATOM 706 N N . THR A 1 87 ? -4.886 -11.251 -6.624 1.00 95.19 87 THR A N 1
ATOM 707 C CA . THR A 1 87 ? -6.253 -11.665 -6.938 1.00 95.19 87 THR A CA 1
ATOM 708 C C . THR A 1 87 ? -7.115 -11.507 -5.687 1.00 95.19 87 THR A C 1
ATOM 710 O O . THR A 1 87 ? -7.588 -10.407 -5.406 1.00 95.19 87 THR A O 1
ATOM 713 N N . ASN A 1 88 ? -7.322 -12.588 -4.934 1.00 95.62 88 ASN A N 1
ATOM 714 C CA . ASN A 1 88 ? -8.082 -12.618 -3.687 1.00 95.62 88 ASN A CA 1
ATOM 715 C C . ASN A 1 88 ? -7.471 -13.582 -2.644 1.00 95.62 88 ASN A C 1
ATOM 717 O O . ASN A 1 88 ? -8.152 -13.942 -1.683 1.00 95.62 88 ASN A O 1
ATOM 721 N N . TYR A 1 89 ? -6.215 -14.002 -2.823 1.00 94.75 89 TYR A N 1
ATOM 722 C CA . TYR A 1 89 ? -5.552 -15.038 -2.023 1.00 94.75 89 TYR A CA 1
ATOM 723 C C . TYR A 1 89 ? -4.152 -14.579 -1.618 1.00 94.75 89 TYR A C 1
ATOM 725 O O . TYR A 1 89 ? -3.416 -14.070 -2.458 1.00 94.75 89 TYR A O 1
ATOM 733 N N . ASP A 1 90 ? -3.768 -14.818 -0.362 1.00 94.31 90 ASP A N 1
ATOM 734 C CA . ASP A 1 90 ? -2.464 -14.392 0.149 1.00 94.31 90 ASP A CA 1
ATOM 735 C C . ASP A 1 90 ? -1.308 -14.976 -0.679 1.00 94.31 90 ASP A C 1
ATOM 737 O O . ASP A 1 90 ? -1.237 -16.181 -0.925 1.00 94.31 90 ASP A O 1
ATOM 741 N N . GLN A 1 91 ? -0.367 -14.117 -1.073 1.00 91.56 91 GLN A N 1
ATOM 742 C CA . GLN A 1 91 ? 0.728 -14.474 -1.982 1.00 91.56 91 GLN A CA 1
ATOM 743 C C . GLN A 1 91 ? 1.726 -15.496 -1.408 1.00 91.56 91 GLN A C 1
ATOM 745 O O . GLN A 1 91 ? 2.521 -16.065 -2.158 1.00 91.56 91 GLN A O 1
ATOM 750 N N . ASP A 1 92 ? 1.712 -15.722 -0.092 1.00 91.69 92 ASP A N 1
ATOM 751 C CA . ASP A 1 92 ? 2.524 -16.724 0.604 1.00 91.69 92 ASP A CA 1
ATOM 752 C C . ASP A 1 92 ? 1.851 -18.111 0.676 1.00 91.69 92 ASP A C 1
ATOM 754 O O . ASP A 1 92 ? 2.446 -19.059 1.197 1.00 91.69 92 ASP A O 1
ATOM 758 N N . LYS A 1 93 ? 0.629 -18.257 0.141 1.00 91.00 93 LYS A N 1
ATOM 759 C CA . LYS A 1 93 ? -0.182 -19.481 0.211 1.00 91.00 93 LYS A CA 1
ATOM 760 C C . LYS A 1 93 ? -0.512 -20.034 -1.181 1.00 91.00 93 LYS A C 1
ATOM 762 O O . LYS A 1 93 ? -0.605 -19.288 -2.154 1.00 91.00 93 LYS A O 1
ATOM 767 N N . PRO A 1 94 ? -0.705 -21.360 -1.309 1.00 87.00 94 PRO A N 1
ATOM 768 C CA . PRO A 1 94 ? -1.196 -21.946 -2.550 1.00 87.00 94 PRO A CA 1
ATOM 769 C C . PRO A 1 94 ? -2.646 -21.518 -2.811 1.00 87.00 94 PRO A C 1
ATOM 771 O O . PRO A 1 94 ? -3.486 -21.570 -1.912 1.00 87.00 94 PRO A O 1
ATOM 774 N N . VAL A 1 95 ? -2.945 -21.156 -4.059 1.00 82.44 95 VAL A N 1
ATOM 775 C CA . VAL A 1 95 ? -4.325 -20.980 -4.533 1.00 82.44 95 VAL A CA 1
ATOM 776 C C . VAL A 1 95 ? -5.008 -22.344 -4.689 1.00 82.44 95 VAL A C 1
ATOM 778 O O . VAL A 1 95 ? -4.371 -23.308 -5.120 1.00 82.44 95 VAL A O 1
ATOM 781 N N . SER A 1 96 ? -6.289 -22.419 -4.315 1.00 65.75 96 SER A N 1
ATOM 782 C CA . SER A 1 96 ? -7.124 -23.634 -4.321 1.00 65.75 96 SER A CA 1
ATOM 783 C C . SER A 1 96 ? -8.139 -23.639 -5.458 1.00 65.75 96 SER A C 1
ATOM 785 O O . SER A 1 96 ? -8.892 -22.638 -5.512 1.00 65.75 96 SER A O 1
#

Foldseek 3Di:
DVCCVVVNCVQADALVVLLVCLVVPDDFLVSSVVSNFARAHDAWDWDWDAGDDPFRTWIFGDDRGGTPDIDTQDPVPPPPSRDDDDDPDDPVDDDD

Sequence (96 aa):
MYRWMTGLEPDGKWMSWLTRETLEQFNTYAEAKEHLMNTPMLSPVYYILGGVNPWEGTIITRSLNGTDLLTNLDKTNSKTGWYLLETNYDQDKPVS